Protein AF-A0A1W9TR63-F1 (afdb_monomer_lite)

pLDDT: mean 81.0, std 16.27, range [30.2, 94.69]

Radius of gyration: 22.58 Å; chains: 1; bounding box: 53×38×77 Å

Sequence (133 aa):
MGLLNFFKKKEGIKDDPISDITLEKLKIGWMLDYDMKTWEVKSCSCYDWGSGDITYEWQLVCYNDTIYLEREPDDEDYWCISRKIPIAKIDKELKQYILQNNDPPDEIKYENRQYYQEEMGGGHFYMVAEKLS

Structure (mmCIF, N/CA/C/O backbone):
data_AF-A0A1W9TR63-F1
#
_entry.id   AF-A0A1W9TR63-F1
#
loop_
_atom_site.group_PDB
_atom_site.id
_atom_site.type_symbol
_atom_site.label_atom_id
_atom_site.label_alt_id
_atom_site.label_comp_id
_atom_site.label_asym_id
_atom_site.label_entity_id
_atom_site.label_seq_id
_atom_site.pdbx_PDB_ins_code
_atom_site.Cartn_x
_atom_site.Cartn_y
_atom_site.Cartn_z
_atom_site.occupancy
_atom_site.B_iso_or_equiv
_atom_site.auth_seq_id
_atom_site.auth_comp_id
_atom_site.auth_asym_id
_atom_site.auth_atom_id
_atom_site.pdbx_PDB_model_num
ATOM 1 N N . MET A 1 1 ? 32.343 11.488 -59.734 1.00 45.84 1 MET A N 1
ATOM 2 C CA . MET A 1 1 ? 32.875 11.185 -58.387 1.00 45.84 1 MET A CA 1
ATOM 3 C C . MET A 1 1 ? 31.697 11.250 -57.428 1.00 45.84 1 MET A C 1
ATOM 5 O O . MET A 1 1 ? 31.002 12.255 -57.438 1.00 45.84 1 MET A O 1
ATOM 9 N N . GLY A 1 2 ? 31.385 10.124 -56.787 1.00 44.06 2 GLY A N 1
ATOM 10 C CA . GLY A 1 2 ? 30.066 9.784 -56.247 1.00 44.06 2 GLY A CA 1
ATOM 11 C C . GLY A 1 2 ? 29.556 10.634 -55.081 1.00 44.06 2 GLY A C 1
ATOM 12 O O . GLY A 1 2 ? 30.318 11.149 -54.269 1.00 44.06 2 GLY A O 1
ATOM 13 N N . LEU A 1 3 ? 28.227 10.724 -55.056 1.00 51.28 3 LEU A N 1
ATOM 14 C CA . LEU A 1 3 ? 27.344 11.268 -54.029 1.00 51.28 3 LEU A CA 1
ATOM 15 C C . LEU A 1 3 ? 27.315 10.351 -52.783 1.00 51.28 3 LEU A C 1
ATOM 17 O O . LEU A 1 3 ? 27.453 9.140 -52.925 1.00 51.28 3 LEU A O 1
ATOM 21 N N . LEU A 1 4 ? 27.008 10.937 -51.614 1.00 55.19 4 LEU A N 1
ATOM 22 C CA . LEU A 1 4 ? 26.511 10.292 -50.377 1.00 55.19 4 LEU A CA 1
ATOM 23 C C . LEU A 1 4 ? 27.546 9.622 -49.448 1.00 55.19 4 LEU A C 1
ATOM 25 O O . LEU A 1 4 ? 27.669 8.406 -49.389 1.00 55.19 4 LEU A O 1
ATOM 29 N N . ASN A 1 5 ? 28.181 10.433 -48.597 1.00 51.62 5 ASN A N 1
ATOM 30 C CA . ASN A 1 5 ? 28.702 10.001 -47.290 1.00 51.62 5 ASN A CA 1
ATOM 31 C C . ASN A 1 5 ? 28.032 10.808 -46.159 1.00 51.62 5 ASN A C 1
ATOM 33 O O . ASN A 1 5 ? 28.686 11.391 -45.301 1.00 51.62 5 ASN A O 1
ATOM 37 N N . PHE A 1 6 ? 26.700 10.858 -46.184 1.00 55.69 6 PHE A N 1
ATOM 38 C CA . PHE A 1 6 ? 25.872 11.254 -45.046 1.00 55.69 6 PHE A CA 1
ATOM 39 C C . PHE A 1 6 ? 25.191 9.986 -44.520 1.00 55.69 6 PHE A C 1
ATOM 41 O O . PHE A 1 6 ? 24.631 9.236 -45.311 1.00 55.69 6 PHE A O 1
ATOM 48 N N . PHE A 1 7 ? 25.234 9.781 -43.200 1.00 59.38 7 PHE A N 1
ATOM 49 C CA . PHE A 1 7 ? 24.679 8.647 -42.439 1.00 59.38 7 PHE A CA 1
ATOM 50 C C . PHE A 1 7 ? 25.540 7.380 -42.327 1.00 59.38 7 PHE A C 1
ATOM 52 O O . PHE A 1 7 ? 25.160 6.292 -42.758 1.00 59.38 7 PHE A O 1
ATOM 59 N N . LYS A 1 8 ? 26.640 7.478 -41.567 1.00 52.56 8 LYS A N 1
ATOM 60 C CA . LYS A 1 8 ? 27.078 6.340 -40.745 1.00 52.56 8 LYS A CA 1
ATOM 61 C C . LYS A 1 8 ? 26.234 6.296 -39.471 1.00 52.56 8 LYS A C 1
ATOM 63 O O . LYS A 1 8 ? 26.398 7.088 -38.549 1.00 52.56 8 LYS A O 1
ATOM 68 N N . LYS A 1 9 ? 25.263 5.389 -39.525 1.00 46.97 9 LYS A N 1
ATOM 69 C CA . LYS A 1 9 ? 24.343 4.937 -38.482 1.00 46.97 9 LYS A CA 1
ATOM 70 C C . LYS A 1 9 ? 25.129 4.586 -37.209 1.00 46.97 9 LYS A C 1
ATOM 72 O O . LYS A 1 9 ? 26.085 3.821 -37.289 1.00 46.97 9 LYS A O 1
ATOM 77 N N . LYS A 1 10 ? 24.727 5.160 -36.067 1.00 44.03 10 LYS A N 1
ATOM 78 C CA . LYS A 1 10 ? 25.188 4.751 -34.732 1.00 44.03 10 LYS A CA 1
ATOM 79 C C . LYS A 1 10 ? 24.985 3.240 -34.604 1.00 44.03 10 LYS A C 1
ATOM 81 O O . LYS A 1 10 ? 23.880 2.755 -34.854 1.00 44.03 10 LYS A O 1
ATOM 86 N N . GLU A 1 11 ? 26.060 2.522 -34.295 1.00 44.28 11 GLU A N 1
ATOM 87 C CA . GLU A 1 11 ? 26.006 1.104 -33.956 1.00 44.28 11 GLU A CA 1
ATOM 88 C C . GLU A 1 11 ? 25.002 0.919 -32.818 1.00 44.28 11 GLU A C 1
ATOM 90 O O . GLU A 1 11 ? 25.016 1.654 -31.830 1.00 44.28 11 GLU A O 1
ATOM 95 N N . GLY A 1 12 ? 24.051 0.014 -33.044 1.00 43.34 12 GLY A N 1
ATOM 96 C CA . GLY A 1 12 ? 22.925 -0.205 -32.157 1.00 43.34 12 GLY A CA 1
ATOM 97 C C . GLY A 1 12 ? 23.401 -0.707 -30.806 1.00 43.34 12 GLY A C 1
ATOM 98 O O . GLY A 1 12 ? 23.934 -1.812 -30.707 1.00 43.34 12 GLY A O 1
ATOM 99 N N . ILE A 1 13 ? 23.132 0.086 -29.772 1.00 44.34 13 ILE A N 1
ATOM 100 C CA . ILE A 1 13 ? 22.871 -0.459 -28.448 1.00 44.34 13 ILE A CA 1
ATOM 101 C C . ILE A 1 13 ? 21.673 -1.382 -28.666 1.00 44.34 13 ILE A C 1
ATOM 103 O O . ILE A 1 13 ? 20.576 -0.937 -28.998 1.00 44.34 13 ILE A O 1
ATOM 107 N N . LYS A 1 14 ? 21.922 -2.691 -28.643 1.00 47.00 14 LYS A N 1
ATOM 108 C CA . LYS A 1 14 ? 20.854 -3.663 -28.463 1.00 47.00 14 LYS A CA 1
ATOM 109 C C . LYS A 1 14 ? 20.387 -3.439 -27.031 1.00 47.00 14 LYS A C 1
ATOM 111 O O . LYS A 1 14 ? 21.001 -3.981 -26.121 1.00 47.00 14 LYS A O 1
ATOM 116 N N . ASP A 1 15 ? 19.404 -2.563 -26.849 1.00 46.53 15 ASP A N 1
ATOM 117 C CA . ASP A 1 15 ? 18.669 -2.481 -25.594 1.00 46.53 15 ASP A CA 1
ATOM 118 C C . ASP A 1 15 ? 18.057 -3.866 -25.391 1.00 46.53 15 ASP A C 1
ATOM 120 O O . ASP A 1 15 ? 17.157 -4.273 -26.132 1.00 46.53 15 ASP A O 1
ATOM 124 N N . ASP A 1 16 ? 18.636 -4.644 -24.479 1.00 49.12 16 ASP A N 1
ATOM 125 C CA . ASP A 1 16 ? 18.045 -5.901 -24.054 1.00 49.12 16 ASP A CA 1
ATOM 126 C C . ASP A 1 16 ? 16.673 -5.537 -23.468 1.00 49.12 16 ASP A C 1
ATOM 128 O O . ASP A 1 16 ? 16.607 -4.816 -22.470 1.00 49.12 16 ASP A O 1
ATOM 132 N N . PRO A 1 17 ? 15.551 -6.005 -24.042 1.00 55.53 17 PRO A N 1
ATOM 133 C CA . PRO A 1 17 ? 14.218 -5.608 -23.581 1.00 55.53 17 PRO A CA 1
ATOM 134 C C . PRO A 1 17 ? 13.915 -6.079 -22.147 1.00 55.53 17 PRO A C 1
ATOM 136 O O . PRO A 1 17 ? 12.880 -5.731 -21.589 1.00 55.53 17 PRO A O 1
ATOM 139 N N . ILE A 1 18 ? 14.810 -6.885 -21.566 1.00 56.97 18 ILE A N 1
ATOM 140 C CA . ILE A 1 18 ? 14.692 -7.518 -20.251 1.00 56.97 18 ILE A CA 1
ATOM 141 C C . ILE A 1 18 ? 15.706 -6.939 -19.248 1.00 56.97 18 ILE A C 1
ATOM 143 O O . ILE A 1 18 ? 15.496 -7.057 -18.045 1.00 56.97 18 ILE A O 1
ATOM 147 N N . SER A 1 19 ? 16.782 -6.278 -19.697 1.00 59.22 19 SER A N 1
ATOM 148 C CA . SER A 1 19 ? 17.835 -5.794 -18.789 1.00 59.22 19 SER A CA 1
ATOM 149 C C . SER A 1 19 ? 17.437 -4.558 -17.978 1.00 59.22 19 SER A C 1
ATOM 151 O O . SER A 1 19 ? 18.179 -4.171 -17.084 1.00 59.22 19 SER A O 1
ATOM 153 N N . ASP A 1 20 ? 16.287 -3.947 -18.281 1.00 66.19 20 ASP A N 1
ATOM 154 C CA . ASP A 1 20 ? 15.812 -2.713 -17.642 1.00 66.19 20 ASP A CA 1
ATOM 155 C C . ASP A 1 20 ? 14.422 -2.857 -16.988 1.00 66.19 20 ASP A C 1
ATOM 157 O O . ASP A 1 20 ? 13.688 -1.884 -16.811 1.00 66.19 20 ASP A O 1
ATOM 161 N N . ILE A 1 21 ? 14.031 -4.092 -16.649 1.00 75.62 21 ILE A N 1
ATOM 162 C CA . ILE A 1 21 ? 12.783 -4.366 -15.926 1.00 75.62 21 ILE A CA 1
ATOM 163 C C . ILE A 1 21 ? 13.039 -4.170 -14.428 1.00 75.62 21 ILE A C 1
ATOM 165 O O . ILE A 1 21 ? 13.506 -5.074 -13.737 1.00 75.62 21 ILE A O 1
ATOM 169 N N . THR A 1 22 ? 12.730 -2.977 -13.928 1.00 84.25 22 THR A N 1
ATOM 170 C CA . THR A 1 22 ? 12.764 -2.634 -12.499 1.00 84.25 22 THR A CA 1
ATOM 171 C C . THR A 1 22 ? 11.352 -2.344 -11.980 1.00 84.25 22 THR A C 1
ATOM 173 O O . THR A 1 22 ? 10.459 -1.987 -12.752 1.00 84.25 22 THR A O 1
ATOM 176 N N . LEU A 1 23 ? 11.129 -2.493 -10.667 1.00 84.88 23 LEU A N 1
ATOM 177 C CA . LEU A 1 23 ? 9.814 -2.256 -10.041 1.00 84.88 23 LEU A CA 1
ATOM 178 C C . LEU A 1 23 ? 9.314 -0.820 -10.254 1.00 84.88 23 LEU A C 1
ATOM 180 O O . LEU A 1 23 ? 8.132 -0.583 -10.470 1.00 84.88 23 LEU A O 1
ATOM 184 N N . GLU A 1 24 ? 10.226 0.143 -10.275 1.00 85.69 24 GLU A N 1
ATOM 185 C CA . GLU A 1 24 ? 9.916 1.550 -10.537 1.00 85.69 24 GLU A CA 1
ATOM 186 C C . GLU A 1 24 ? 9.415 1.836 -11.960 1.00 85.69 24 GLU A C 1
ATOM 188 O O . GLU A 1 24 ? 8.771 2.855 -12.196 1.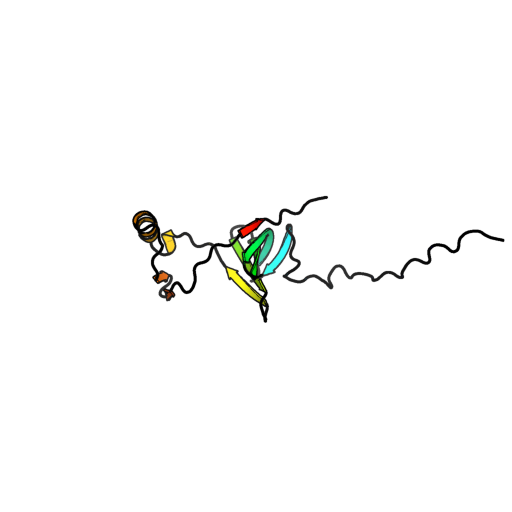00 85.69 24 GLU A O 1
ATOM 193 N N . LYS A 1 25 ? 9.692 0.941 -12.915 1.00 84.88 25 LYS A N 1
ATOM 194 C CA . LYS A 1 25 ? 9.308 1.081 -14.327 1.00 84.88 25 LYS A CA 1
ATOM 195 C C . LYS A 1 25 ? 8.052 0.282 -14.672 1.00 84.88 25 LYS A C 1
ATOM 197 O O . LYS A 1 25 ? 7.741 0.139 -15.856 1.00 84.88 25 LYS A O 1
ATOM 202 N N . LEU A 1 26 ? 7.330 -0.232 -13.670 1.00 88.25 26 LEU A N 1
ATOM 203 C CA . LEU A 1 26 ? 6.081 -0.964 -13.871 1.00 88.25 26 LEU A CA 1
ATOM 204 C C . LEU A 1 26 ? 5.056 -0.106 -14.623 1.00 88.25 26 LEU A C 1
ATOM 206 O O . LEU A 1 26 ? 4.742 1.021 -14.230 1.00 88.25 26 LEU A O 1
ATOM 210 N N . LYS A 1 27 ? 4.513 -0.678 -15.702 1.00 87.06 27 LYS A N 1
ATOM 211 C CA . LYS A 1 27 ? 3.488 -0.054 -16.546 1.00 87.06 27 LYS A CA 1
ATOM 212 C C . LYS A 1 27 ? 2.171 -0.800 -16.451 1.00 87.06 27 LYS A C 1
ATOM 214 O O . LYS A 1 27 ? 2.135 -1.986 -16.129 1.00 87.06 27 LYS A O 1
ATOM 219 N N . ILE A 1 28 ? 1.094 -0.104 -16.793 1.00 89.56 28 ILE A N 1
ATOM 220 C CA . ILE A 1 28 ? -0.242 -0.690 -16.871 1.00 89.56 28 ILE A CA 1
ATOM 221 C C . ILE A 1 28 ? -0.226 -1.859 -17.870 1.00 89.56 28 IL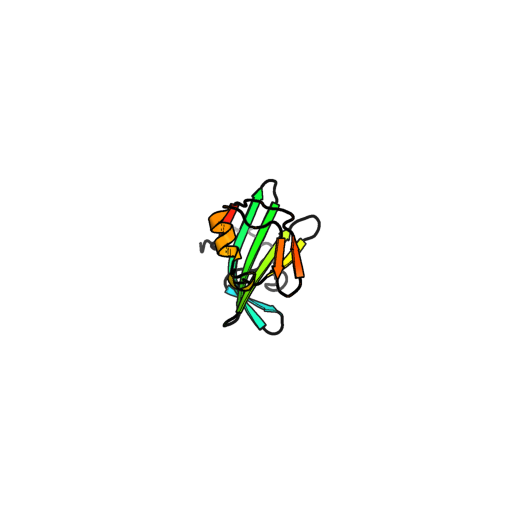E A C 1
ATOM 223 O O . ILE A 1 28 ? 0.378 -1.789 -18.939 1.00 89.56 28 ILE A O 1
ATOM 227 N N . GLY A 1 29 ? -0.860 -2.967 -17.492 1.00 88.50 29 GLY A N 1
ATOM 228 C CA . GLY A 1 29 ? -0.907 -4.202 -18.274 1.00 88.50 29 GLY A CA 1
ATOM 229 C C . GLY A 1 29 ? 0.317 -5.108 -18.123 1.00 88.50 29 GLY A C 1
ATOM 230 O O . GLY A 1 29 ? 0.304 -6.220 -18.651 1.00 88.50 29 GLY A O 1
ATOM 231 N N . TRP A 1 30 ? 1.365 -4.688 -17.403 1.00 90.88 30 TRP A N 1
ATOM 232 C CA . TRP A 1 30 ? 2.469 -5.587 -17.065 1.00 90.88 30 TRP A CA 1
ATOM 233 C C . TRP A 1 30 ? 2.035 -6.607 -16.017 1.00 90.88 30 TRP A C 1
ATOM 235 O O . TRP A 1 30 ? 1.141 -6.356 -15.206 1.00 90.88 30 TRP A O 1
ATOM 245 N N . MET A 1 31 ? 2.688 -7.766 -16.042 1.00 90.44 31 MET A N 1
ATOM 246 C CA . MET A 1 31 ? 2.473 -8.843 -15.085 1.00 90.44 31 MET A CA 1
ATOM 247 C C . MET A 1 31 ? 3.743 -9.062 -14.272 1.00 90.44 31 MET A C 1
ATOM 249 O O . MET A 1 31 ? 4.839 -9.061 -14.830 1.00 90.44 31 MET A O 1
ATOM 253 N N . LEU A 1 32 ? 3.587 -9.264 -12.968 1.00 90.50 32 LEU A N 1
ATOM 254 C CA . LEU A 1 32 ? 4.669 -9.649 -12.070 1.00 90.50 32 LEU A CA 1
ATOM 255 C C . LEU A 1 32 ? 4.252 -10.834 -11.203 1.00 90.50 32 LEU A C 1
ATOM 257 O O . LEU A 1 32 ? 3.084 -10.972 -10.847 1.00 90.50 32 LEU A O 1
ATOM 261 N N . ASP A 1 33 ? 5.216 -11.663 -10.825 1.00 91.12 33 ASP A N 1
ATOM 262 C CA . ASP A 1 33 ? 4.990 -12.757 -9.888 1.00 91.12 33 ASP A CA 1
ATOM 263 C C . ASP A 1 33 ? 5.430 -12.344 -8.483 1.00 91.12 33 ASP A C 1
ATOM 265 O O . ASP A 1 33 ? 6.574 -11.951 -8.256 1.00 91.12 33 ASP A O 1
ATOM 269 N N . TYR A 1 34 ? 4.511 -12.446 -7.526 1.00 90.38 34 TYR A N 1
ATOM 270 C CA . TYR A 1 34 ? 4.755 -12.158 -6.117 1.00 90.38 34 TYR A CA 1
ATOM 271 C C . TYR A 1 34 ? 3.913 -13.086 -5.238 1.00 90.38 34 TYR A C 1
ATOM 273 O O . TYR A 1 34 ? 2.721 -13.272 -5.485 1.00 90.38 34 TYR A O 1
ATOM 281 N N . ASP A 1 35 ? 4.532 -13.669 -4.208 1.00 89.56 35 ASP A N 1
ATOM 282 C CA . ASP A 1 35 ? 3.881 -14.587 -3.256 1.00 89.56 35 ASP A CA 1
ATOM 283 C C . ASP A 1 35 ? 3.139 -15.755 -3.945 1.00 89.56 35 ASP A C 1
ATOM 285 O O . ASP A 1 35 ? 1.974 -16.045 -3.677 1.00 89.56 35 ASP A O 1
ATOM 289 N N . MET A 1 36 ? 3.810 -16.398 -4.911 1.00 90.12 36 MET A N 1
ATOM 290 C CA . MET A 1 36 ? 3.267 -17.497 -5.733 1.00 90.12 36 MET A CA 1
ATOM 291 C C . MET A 1 36 ? 1.990 -17.148 -6.524 1.00 90.12 36 MET A C 1
ATOM 293 O O . MET A 1 36 ? 1.269 -18.044 -6.971 1.00 90.12 36 MET A O 1
ATOM 297 N N . LYS A 1 37 ? 1.710 -15.858 -6.717 1.00 91.25 37 LYS A N 1
ATOM 298 C CA . LYS A 1 37 ? 0.597 -15.347 -7.518 1.00 91.25 37 LYS A CA 1
ATOM 299 C C . LYS A 1 37 ? 1.118 -14.417 -8.607 1.00 91.25 37 LYS A C 1
ATOM 301 O O . LYS A 1 37 ? 2.045 -13.646 -8.373 1.00 91.25 37 LYS A O 1
ATOM 306 N N . THR A 1 38 ? 0.475 -14.454 -9.768 1.00 93.62 38 THR A N 1
ATOM 307 C CA . THR A 1 38 ? 0.723 -13.501 -10.852 1.00 93.62 38 THR A CA 1
ATOM 308 C C . THR A 1 38 ? -0.231 -12.322 -10.711 1.00 93.62 38 THR A C 1
ATOM 310 O O . THR A 1 38 ? -1.451 -12.494 -10.684 1.00 93.62 38 THR A O 1
ATOM 313 N N . TRP A 1 39 ? 0.327 -11.123 -10.626 1.00 94.00 39 TRP A N 1
ATOM 314 C CA . TRP A 1 39 ? -0.397 -9.874 -10.465 1.00 94.00 39 TRP A CA 1
ATOM 315 C C . TRP A 1 39 ? -0.290 -9.035 -11.730 1.00 94.00 39 TRP A C 1
ATOM 317 O O . TRP A 1 39 ? 0.793 -8.877 -12.283 1.00 94.00 39 TRP A O 1
ATOM 327 N N . GLU A 1 40 ? -1.410 -8.470 -12.167 1.00 93.56 40 GLU A N 1
ATOM 328 C CA . GLU A 1 40 ? -1.471 -7.537 -13.289 1.00 93.56 40 GLU A CA 1
ATOM 329 C C . GLU A 1 40 ? -1.540 -6.098 -12.767 1.00 93.56 40 GLU A C 1
ATOM 331 O O . GLU A 1 40 ? -2.380 -5.779 -11.919 1.00 93.56 40 GLU A O 1
ATOM 336 N N . VAL A 1 41 ? -0.691 -5.217 -13.295 1.00 93.38 41 VAL A N 1
ATOM 337 C CA . VAL A 1 41 ? -0.725 -3.781 -12.998 1.00 93.38 41 VAL A CA 1
ATOM 338 C C . VAL A 1 41 ? -1.951 -3.168 -13.675 1.00 93.38 41 VAL A C 1
ATOM 340 O O . VAL A 1 41 ? -2.027 -3.105 -14.903 1.00 93.38 41 VAL A O 1
ATOM 343 N N . LYS A 1 42 ? -2.925 -2.702 -12.890 1.00 92.62 42 LYS A N 1
ATOM 344 C CA . LYS A 1 42 ? -4.163 -2.093 -13.409 1.00 92.62 42 LYS A CA 1
ATOM 345 C C . LYS A 1 42 ? -4.122 -0.576 -13.463 1.00 92.62 42 LYS A C 1
ATOM 347 O O . LYS A 1 42 ? -4.753 0.006 -14.342 1.00 92.62 42 LYS A O 1
ATOM 352 N N . SER A 1 43 ? -3.397 0.056 -12.552 1.00 90.06 43 SER A N 1
ATOM 353 C CA . SER A 1 43 ? -3.230 1.505 -12.538 1.00 90.06 43 SER A CA 1
ATOM 354 C C . SER A 1 43 ? -1.914 1.894 -11.888 1.00 90.06 43 SER A C 1
ATOM 356 O O . SER A 1 43 ? -1.418 1.184 -11.012 1.00 90.06 43 SER A O 1
ATOM 358 N N . CYS A 1 44 ? -1.407 3.053 -12.294 1.00 91.06 44 CYS A N 1
ATOM 359 C CA . CYS A 1 44 ? -0.284 3.728 -11.666 1.00 91.06 44 CYS A CA 1
ATOM 360 C C . CYS A 1 44 ? -0.747 5.132 -11.262 1.00 91.06 44 CYS A C 1
ATOM 362 O O . CYS A 1 44 ? -1.410 5.827 -12.040 1.00 91.06 44 CYS A O 1
ATOM 364 N N . SER A 1 45 ? -0.390 5.546 -10.060 1.00 90.69 45 SER A N 1
ATOM 365 C CA . SER A 1 45 ? -0.739 6.835 -9.478 1.00 90.69 45 SER A CA 1
ATOM 366 C C . SER A 1 45 ? 0.494 7.446 -8.827 1.00 90.69 45 SER A C 1
ATOM 368 O O . SER A 1 45 ? 1.405 6.724 -8.425 1.00 90.69 45 SER A O 1
ATOM 370 N N . CYS A 1 46 ? 0.520 8.767 -8.706 1.00 89.44 46 CYS A N 1
ATOM 371 C CA . CYS A 1 46 ? 1.486 9.449 -7.860 1.00 89.44 46 CYS A CA 1
ATOM 372 C C . CYS A 1 46 ? 0.806 10.485 -6.964 1.00 89.44 46 CYS A C 1
ATOM 374 O O . CYS A 1 46 ? -0.213 11.080 -7.326 1.00 89.44 46 CYS A O 1
ATOM 376 N N . TYR A 1 47 ? 1.382 10.673 -5.785 1.00 88.88 47 TYR A N 1
ATOM 377 C CA . TYR A 1 47 ? 0.959 11.624 -4.772 1.00 88.88 47 TYR A CA 1
ATOM 378 C C . TYR A 1 47 ? 2.106 12.602 -4.539 1.00 88.88 47 TYR A C 1
ATOM 380 O O . TYR A 1 47 ? 3.236 12.178 -4.332 1.00 88.88 47 TYR A O 1
ATOM 388 N N . ASP A 1 48 ? 1.822 13.897 -4.610 1.00 87.81 48 ASP A N 1
ATOM 389 C CA . ASP A 1 48 ? 2.763 14.967 -4.266 1.00 87.81 48 ASP A CA 1
ATOM 390 C C . ASP A 1 48 ? 2.332 15.564 -2.926 1.00 87.81 48 ASP A C 1
ATOM 392 O O . ASP A 1 48 ? 1.269 16.187 -2.831 1.00 87.81 48 ASP A O 1
ATOM 396 N N . TRP A 1 49 ? 3.130 15.337 -1.887 1.00 84.94 49 TRP A N 1
ATOM 397 C CA . TRP A 1 49 ? 2.866 15.824 -0.532 1.00 84.94 49 TRP A CA 1
ATOM 398 C C . TRP A 1 49 ? 3.398 17.248 -0.302 1.00 84.94 49 TRP A C 1
ATOM 400 O O . TRP A 1 49 ? 3.190 17.828 0.764 1.00 84.94 49 TRP A O 1
ATOM 410 N N . GLY A 1 50 ? 4.014 17.858 -1.319 1.00 79.94 50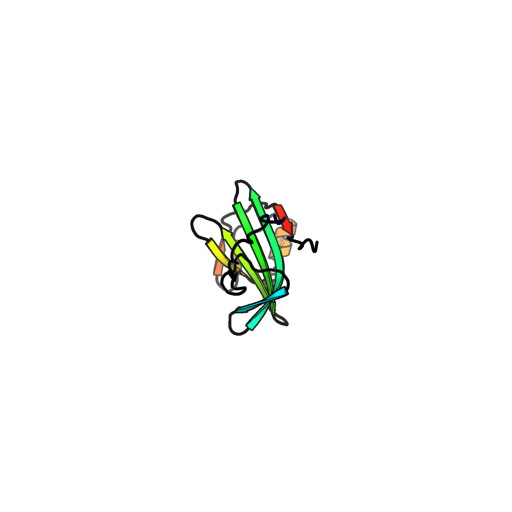 GLY A N 1
ATOM 411 C CA . GLY A 1 50 ? 4.734 19.120 -1.220 1.00 79.94 50 GLY A CA 1
ATOM 412 C C . GLY A 1 50 ? 6.219 18.911 -0.922 1.00 79.94 50 GLY A C 1
ATOM 413 O O . GLY A 1 50 ? 6.679 17.802 -0.702 1.00 79.94 50 GLY A O 1
ATOM 414 N N . SER A 1 51 ? 7.004 19.991 -0.971 1.00 80.19 51 SER A N 1
ATOM 415 C CA . SER A 1 51 ? 8.449 19.993 -0.652 1.00 80.19 51 SER A CA 1
ATOM 416 C C . SER A 1 51 ? 9.351 19.057 -1.477 1.00 80.19 51 SER A C 1
ATOM 418 O O . SER A 1 51 ? 10.554 19.026 -1.237 1.00 80.19 51 SER A O 1
ATOM 420 N N . GLY A 1 52 ? 8.818 18.400 -2.511 1.00 76.38 52 GLY A N 1
ATOM 421 C CA . GLY A 1 52 ? 9.542 17.415 -3.318 1.00 76.38 52 GLY A CA 1
ATOM 422 C C . GLY A 1 52 ? 9.271 15.963 -2.915 1.00 76.38 52 GLY A C 1
ATOM 423 O O . GLY A 1 52 ? 9.811 15.072 -3.566 1.00 76.38 52 GLY A O 1
ATOM 424 N N . ASP A 1 53 ? 8.414 15.735 -1.917 1.00 83.50 53 ASP A N 1
ATOM 425 C CA . ASP A 1 53 ? 8.035 14.411 -1.432 1.00 83.50 53 ASP A CA 1
ATOM 426 C C . ASP A 1 53 ? 6.969 13.808 -2.356 1.00 83.50 53 ASP A C 1
ATOM 428 O O . ASP A 1 53 ? 5.807 14.232 -2.380 1.00 83.50 53 ASP A O 1
ATOM 432 N N . ILE A 1 54 ? 7.383 12.834 -3.171 1.00 88.25 54 ILE A N 1
ATOM 433 C CA . ILE A 1 54 ? 6.531 12.205 -4.185 1.00 88.25 54 ILE A CA 1
ATOM 434 C C . ILE A 1 54 ? 6.407 10.719 -3.901 1.00 88.25 54 ILE A C 1
ATOM 436 O O . ILE A 1 54 ? 7.376 9.987 -4.051 1.00 88.25 54 ILE A O 1
ATOM 440 N N . THR A 1 55 ? 5.198 10.244 -3.642 1.00 90.38 55 THR A N 1
ATOM 441 C CA . THR A 1 55 ? 4.923 8.815 -3.485 1.00 90.38 55 THR A CA 1
ATOM 442 C C . THR A 1 55 ? 4.339 8.238 -4.767 1.00 90.38 55 THR A C 1
ATOM 444 O O . THR A 1 55 ? 3.452 8.831 -5.384 1.00 90.38 55 THR A O 1
ATOM 447 N N . TYR A 1 56 ? 4.804 7.062 -5.177 1.00 91.69 56 TYR A N 1
ATOM 448 C CA . TYR A 1 56 ? 4.259 6.325 -6.318 1.00 91.69 56 TYR A CA 1
ATOM 449 C C . TYR A 1 56 ? 3.465 5.122 -5.831 1.00 91.69 56 TYR A C 1
ATOM 451 O O . TYR A 1 56 ? 3.928 4.384 -4.971 1.00 91.69 56 TYR A O 1
ATOM 459 N N . GLU A 1 57 ? 2.296 4.889 -6.416 1.00 93.31 57 GLU A N 1
ATOM 460 C CA . GLU A 1 57 ? 1.432 3.764 -6.069 1.00 93.31 57 GLU A CA 1
ATOM 461 C C . GLU A 1 57 ? 1.008 2.997 -7.326 1.00 93.31 57 GLU A C 1
ATOM 463 O O . GLU A 1 57 ? 0.519 3.570 -8.304 1.00 93.31 57 GLU A O 1
ATOM 468 N N . TRP A 1 58 ? 1.142 1.674 -7.289 1.00 94.12 58 TRP A N 1
ATOM 469 C CA . TRP A 1 58 ? 0.675 0.753 -8.317 1.00 94.12 58 TRP A CA 1
ATOM 470 C C . TRP A 1 58 ? -0.423 -0.140 -7.755 1.00 94.12 58 TRP A C 1
ATOM 472 O O . TRP A 1 58 ? -0.233 -0.846 -6.763 1.00 94.12 58 TRP A O 1
ATOM 482 N N . GLN A 1 59 ? -1.566 -0.177 -8.437 1.00 94.38 59 GLN A N 1
ATOM 483 C CA . GLN A 1 59 ? -2.622 -1.130 -8.120 1.00 94.38 59 GLN A CA 1
ATOM 484 C C . GLN A 1 59 ? -2.368 -2.438 -8.864 1.00 94.38 59 GLN A C 1
ATOM 486 O O . GLN A 1 59 ? -2.404 -2.488 -10.097 1.00 94.38 59 GLN A O 1
ATOM 491 N N . LEU A 1 60 ? -2.179 -3.509 -8.103 1.00 94.19 60 LEU A N 1
ATOM 492 C CA . LEU A 1 60 ? -1.908 -4.842 -8.612 1.00 94.19 60 LEU A CA 1
ATOM 493 C C . LEU A 1 60 ? -3.107 -5.750 -8.344 1.00 94.19 60 LEU A C 1
ATOM 495 O O . LEU A 1 60 ? -3.582 -5.863 -7.212 1.00 94.19 60 LEU A O 1
ATOM 499 N N . VAL A 1 61 ? -3.603 -6.422 -9.381 1.00 94.12 61 VAL A N 1
ATOM 500 C CA . VAL A 1 61 ? -4.791 -7.280 -9.288 1.00 94.12 61 VAL A CA 1
ATOM 501 C C . VAL A 1 61 ? -4.447 -8.711 -9.676 1.00 94.12 61 VAL A C 1
ATOM 503 O O . VAL A 1 61 ? -3.867 -8.961 -10.728 1.00 94.12 61 VAL A O 1
ATOM 506 N N . CYS A 1 62 ? -4.856 -9.661 -8.837 1.00 93.75 62 CYS A N 1
ATOM 507 C CA . CYS A 1 62 ? -4.741 -11.092 -9.094 1.00 93.75 62 CYS A CA 1
ATOM 508 C C . CYS A 1 62 ? -6.102 -11.756 -8.867 1.00 93.75 62 CYS A C 1
ATOM 510 O O . CYS A 1 62 ? -6.474 -12.025 -7.726 1.00 93.75 62 CYS A O 1
ATOM 512 N N . TYR A 1 63 ? -6.823 -12.073 -9.946 1.00 86.81 63 TYR A N 1
ATOM 513 C CA . TYR A 1 63 ? -8.131 -12.751 -9.952 1.00 86.81 63 TYR A CA 1
ATOM 514 C C . TYR A 1 63 ? -9.203 -12.129 -9.030 1.00 86.81 63 TYR A C 1
ATOM 516 O O . TYR A 1 63 ? -10.084 -11.426 -9.513 1.00 86.81 63 TYR A O 1
ATOM 524 N N . ASN A 1 64 ? -9.138 -12.391 -7.721 1.00 87.94 64 ASN A N 1
ATOM 525 C CA . ASN A 1 64 ? -10.063 -11.898 -6.694 1.00 87.94 64 ASN A CA 1
ATOM 526 C C . ASN A 1 64 ? -9.352 -11.159 -5.540 1.00 87.94 64 ASN A C 1
ATOM 528 O O . ASN A 1 64 ? -9.946 -10.923 -4.491 1.00 87.94 64 ASN A O 1
ATOM 532 N N . ASP A 1 65 ? -8.069 -10.846 -5.701 1.00 91.25 65 ASP A N 1
ATOM 533 C CA . ASP A 1 65 ? -7.249 -10.141 -4.721 1.00 91.25 65 ASP A CA 1
ATOM 534 C C . ASP A 1 65 ? -6.691 -8.857 -5.345 1.00 91.25 65 ASP A C 1
ATOM 536 O O . ASP A 1 65 ? -6.471 -8.769 -6.558 1.00 91.25 65 ASP A O 1
ATOM 540 N N . THR A 1 66 ? -6.494 -7.837 -4.522 1.00 93.75 66 THR A N 1
ATOM 541 C CA . THR A 1 66 ? -5.947 -6.546 -4.944 1.00 93.75 66 THR A CA 1
ATOM 542 C C . THR A 1 66 ? -5.007 -6.051 -3.865 1.00 93.75 66 THR A C 1
ATOM 544 O O . THR A 1 66 ? -5.402 -5.910 -2.706 1.00 93.75 66 THR A O 1
ATOM 547 N N . ILE A 1 67 ? -3.773 -5.786 -4.269 1.00 94.69 67 ILE A N 1
ATOM 548 C CA . ILE A 1 67 ? -2.747 -5.186 -3.425 1.00 94.69 67 ILE A CA 1
ATOM 549 C C . ILE A 1 67 ? -2.316 -3.862 -4.043 1.00 94.69 67 ILE A C 1
ATOM 551 O O . ILE A 1 67 ? -2.457 -3.647 -5.250 1.00 94.69 67 ILE A O 1
ATOM 555 N N . TYR A 1 68 ? -1.796 -2.990 -3.199 1.00 94.06 68 TYR A N 1
ATOM 556 C CA . TYR A 1 68 ? -1.230 -1.716 -3.599 1.00 94.06 68 TYR A CA 1
ATOM 557 C C . TYR A 1 68 ? 0.251 -1.765 -3.271 1.00 94.06 68 TYR A C 1
ATOM 559 O O . TYR A 1 68 ? 0.623 -2.094 -2.145 1.00 94.06 68 TYR A O 1
ATOM 567 N N . LEU A 1 69 ? 1.079 -1.546 -4.283 1.00 93.75 69 LEU A N 1
ATOM 568 C CA . LEU A 1 69 ? 2.515 -1.396 -4.127 1.00 93.75 69 LEU A CA 1
ATOM 569 C C . LEU A 1 69 ? 2.804 0.096 -4.078 1.00 93.75 69 LEU A C 1
ATOM 571 O O . LEU A 1 69 ? 2.429 0.811 -4.998 1.00 93.75 69 LEU A O 1
ATOM 575 N N . GLU A 1 70 ? 3.470 0.541 -3.033 1.00 93.19 70 GLU A N 1
ATOM 576 C CA . GLU A 1 70 ? 3.809 1.935 -2.794 1.00 93.19 70 GLU A CA 1
ATOM 577 C C . GLU A 1 70 ? 5.328 2.083 -2.748 1.00 93.19 70 GLU A C 1
ATOM 579 O O . GLU A 1 70 ? 6.016 1.218 -2.198 1.00 93.19 70 GLU A O 1
ATOM 584 N N . ARG A 1 71 ? 5.842 3.154 -3.357 1.00 93.62 71 ARG A N 1
ATOM 585 C CA . ARG A 1 71 ? 7.245 3.564 -3.305 1.00 93.62 71 ARG A CA 1
ATOM 586 C C . ARG A 1 71 ? 7.334 5.002 -2.830 1.00 93.62 71 ARG A C 1
ATOM 588 O O . ARG A 1 71 ? 6.829 5.900 -3.505 1.00 93.62 71 ARG A O 1
ATOM 595 N N . GLU A 1 72 ? 8.080 5.201 -1.760 1.00 90.81 72 GLU A N 1
ATOM 596 C CA . GLU A 1 72 ? 8.489 6.505 -1.252 1.00 90.81 72 GLU A CA 1
ATOM 597 C C . GLU A 1 72 ? 10.000 6.670 -1.500 1.00 90.81 72 GLU A C 1
ATOM 599 O O . GLU A 1 72 ? 10.805 5.972 -0.878 1.00 90.81 72 GLU A O 1
ATOM 604 N N . PRO A 1 73 ? 10.404 7.509 -2.470 1.00 86.94 73 PRO A N 1
ATOM 605 C CA . PRO A 1 73 ? 11.796 7.823 -2.734 1.00 86.94 73 PRO A CA 1
ATOM 606 C C . PRO A 1 73 ? 12.311 8.836 -1.703 1.00 86.94 73 PRO A C 1
ATOM 608 O O . PRO A 1 73 ? 11.905 9.996 -1.714 1.00 86.94 73 PRO A O 1
ATOM 611 N N . ASP A 1 74 ? 13.235 8.394 -0.859 1.00 85.00 74 ASP A N 1
ATOM 612 C CA . ASP A 1 74 ? 13.987 9.218 0.096 1.00 85.00 74 ASP A CA 1
ATOM 613 C C . ASP A 1 74 ? 15.500 8.923 -0.075 1.00 85.00 74 ASP A C 1
ATOM 615 O O . ASP A 1 74 ? 15.939 8.559 -1.172 1.00 85.00 74 ASP A O 1
ATOM 619 N N . ASP A 1 75 ? 16.318 9.040 0.976 1.00 83.19 75 ASP A N 1
ATOM 620 C CA . ASP A 1 75 ? 17.717 8.580 0.994 1.00 83.19 75 ASP A CA 1
ATOM 621 C C . ASP A 1 75 ? 17.852 7.085 0.619 1.00 83.19 75 ASP A C 1
ATOM 623 O O . ASP A 1 75 ? 18.796 6.686 -0.072 1.00 83.19 75 ASP A O 1
ATOM 627 N N . GLU A 1 76 ? 16.888 6.262 1.042 1.00 84.56 76 GLU A N 1
ATOM 628 C CA . GLU A 1 76 ? 16.682 4.889 0.579 1.00 84.56 76 GLU A CA 1
ATOM 629 C C . GLU A 1 76 ? 15.243 4.745 0.063 1.00 84.56 76 GLU A C 1
ATOM 631 O O . GLU A 1 76 ? 14.308 5.278 0.652 1.00 84.56 76 GLU A O 1
ATOM 636 N N . ASP A 1 77 ? 15.050 4.016 -1.041 1.00 84.12 77 ASP A N 1
ATOM 637 C CA . ASP A 1 77 ? 13.706 3.745 -1.558 1.00 84.12 77 ASP A CA 1
ATOM 638 C C . ASP A 1 77 ? 12.934 2.845 -0.581 1.00 84.12 77 ASP A C 1
ATOM 640 O O . ASP A 1 77 ? 13.245 1.654 -0.436 1.00 84.12 77 ASP A O 1
ATOM 644 N N . TYR A 1 78 ? 11.871 3.375 0.017 1.00 89.88 78 TYR A N 1
ATOM 645 C CA . TYR A 1 78 ? 10.958 2.593 0.838 1.00 89.88 78 TYR A CA 1
ATOM 646 C C . TYR A 1 78 ? 9.857 1.993 -0.027 1.00 89.88 78 TYR A C 1
ATOM 648 O O . TYR A 1 78 ? 9.160 2.694 -0.758 1.00 89.88 78 TYR A O 1
ATOM 656 N N . TRP A 1 79 ? 9.691 0.673 0.069 1.00 91.94 79 TRP A N 1
ATOM 657 C CA . TRP A 1 79 ? 8.649 -0.063 -0.641 1.00 91.94 79 TRP A CA 1
ATOM 658 C C . TRP A 1 79 ? 7.684 -0.708 0.347 1.00 91.94 79 TRP A C 1
ATOM 660 O O . TRP A 1 79 ? 8.093 -1.488 1.210 1.00 91.94 79 TRP A O 1
ATOM 670 N N . CYS A 1 80 ? 6.393 -0.439 0.178 1.00 92.44 80 CYS A N 1
ATOM 671 C CA . CYS A 1 80 ? 5.332 -1.016 0.993 1.00 92.44 80 CYS A CA 1
ATOM 672 C C . CYS A 1 80 ? 4.327 -1.764 0.113 1.00 92.44 80 CYS A C 1
ATOM 674 O O . CYS A 1 80 ? 3.977 -1.320 -0.977 1.00 92.44 80 CYS A O 1
ATOM 676 N N . ILE A 1 81 ? 3.851 -2.918 0.586 1.00 93.38 81 ILE A N 1
ATOM 677 C CA . ILE A 1 81 ? 2.707 -3.610 -0.013 1.00 93.38 81 ILE A CA 1
ATOM 678 C C . ILE A 1 81 ? 1.563 -3.563 0.983 1.00 93.38 81 ILE A C 1
ATOM 680 O O . ILE A 1 81 ? 1.659 -4.104 2.087 1.00 93.38 81 ILE A O 1
ATOM 684 N N . SER A 1 82 ? 0.453 -2.970 0.567 1.00 92.94 82 SER A N 1
ATOM 685 C CA . SER A 1 82 ? -0.720 -2.781 1.404 1.00 92.94 82 SER A CA 1
ATOM 686 C C . SER A 1 82 ? -1.968 -3.417 0.787 1.00 92.94 82 SER A C 1
ATOM 688 O O . SER A 1 82 ? -2.035 -3.780 -0.394 1.00 92.94 82 SER A O 1
ATOM 690 N N . ARG A 1 83 ? -2.981 -3.624 1.634 1.00 91.75 83 ARG A N 1
ATOM 691 C CA . ARG A 1 83 ? -4.293 -4.149 1.248 1.00 91.75 83 ARG A CA 1
ATOM 692 C C . ARG A 1 83 ? -5.376 -3.249 1.792 1.00 91.75 83 ARG A C 1
ATOM 694 O O . ARG A 1 83 ? -5.325 -2.807 2.937 1.00 91.75 83 ARG A O 1
ATOM 701 N N . LYS A 1 84 ? -6.423 -3.064 0.996 1.00 90.62 84 LYS A N 1
ATOM 702 C CA . LYS A 1 84 ? -7.592 -2.309 1.426 1.00 90.62 84 LYS A CA 1
ATOM 703 C C . LYS A 1 84 ? -8.348 -3.064 2.516 1.00 90.62 84 LYS A C 1
ATOM 705 O O . LYS A 1 84 ? -8.862 -4.161 2.291 1.00 90.62 84 LYS A O 1
ATOM 710 N N . ILE A 1 85 ? -8.486 -2.431 3.675 1.00 90.44 85 ILE A N 1
ATOM 711 C CA . ILE A 1 85 ? -9.291 -2.936 4.786 1.00 90.44 85 ILE A CA 1
ATOM 712 C C . ILE A 1 85 ? -10.573 -2.097 4.874 1.00 90.44 85 ILE A C 1
ATOM 714 O O . ILE A 1 85 ? -10.510 -0.869 4.922 1.00 90.44 85 ILE A O 1
ATOM 718 N N . PRO A 1 86 ? -11.768 -2.716 4.882 1.00 88.38 86 PRO A N 1
ATOM 719 C CA . PRO A 1 86 ? -13.001 -1.990 5.160 1.00 88.38 86 PRO A CA 1
ATOM 720 C C . PRO A 1 86 ? -12.961 -1.377 6.565 1.00 88.38 86 PRO A C 1
ATOM 722 O O . PRO A 1 86 ? -12.711 -2.101 7.523 1.00 88.38 86 PRO A O 1
ATOM 725 N N . ILE A 1 87 ? -13.310 -0.092 6.706 1.00 86.19 87 ILE A N 1
ATOM 726 C CA . ILE A 1 87 ? -13.349 0.619 8.005 1.00 86.19 87 ILE A CA 1
ATOM 727 C C . ILE A 1 87 ? -14.127 -0.174 9.068 1.00 86.19 87 ILE A C 1
ATOM 729 O O . ILE A 1 87 ? -13.696 -0.281 10.208 1.00 86.19 87 ILE A O 1
ATOM 733 N N . ALA A 1 88 ? -15.229 -0.822 8.678 1.00 86.81 88 ALA A N 1
ATOM 734 C CA . ALA A 1 88 ? -16.053 -1.633 9.578 1.00 86.81 88 ALA A CA 1
ATOM 735 C C . ALA A 1 88 ? -15.351 -2.882 10.156 1.00 86.81 88 ALA A C 1
ATOM 737 O O . ALA A 1 88 ? -15.876 -3.481 11.094 1.00 86.81 88 ALA A O 1
ATOM 738 N N . LYS A 1 89 ? -14.214 -3.313 9.586 1.00 88.62 89 LYS A N 1
ATOM 739 C CA . LYS A 1 89 ? -13.362 -4.369 10.158 1.00 88.62 89 LYS A CA 1
ATOM 740 C C . LYS A 1 89 ? -12.406 -3.844 11.229 1.00 88.62 89 LYS A C 1
ATOM 742 O O . LYS A 1 89 ? -11.946 -4.650 12.028 1.00 88.62 89 LYS A O 1
ATOM 747 N N . ILE A 1 90 ? -12.099 -2.546 11.214 1.00 88.19 90 ILE A N 1
ATOM 748 C CA . ILE A 1 90 ? -11.253 -1.895 12.217 1.00 88.19 90 ILE A CA 1
ATOM 749 C C . ILE A 1 90 ? -12.074 -1.737 13.491 1.00 88.19 90 ILE A C 1
ATOM 751 O O . ILE A 1 90 ? -11.828 -2.411 14.483 1.00 88.19 90 ILE A O 1
ATOM 755 N N . ASP A 1 91 ? -13.126 -0.928 13.406 1.00 85.38 91 ASP A N 1
ATOM 756 C CA . ASP A 1 91 ? -14.102 -0.745 14.468 1.00 85.38 91 ASP A CA 1
ATOM 757 C C . ASP A 1 91 ? -15.442 -0.330 13.836 1.00 85.38 91 ASP A C 1
ATOM 759 O O . ASP A 1 91 ? -15.507 0.481 12.906 1.00 85.38 91 ASP A O 1
ATOM 763 N N . LYS A 1 92 ? -16.535 -0.928 14.313 1.00 84.75 92 LYS A N 1
ATOM 764 C CA . LYS A 1 92 ? -17.891 -0.654 13.821 1.00 84.75 92 LYS A CA 1
ATOM 765 C C . LYS A 1 92 ? -18.346 0.764 14.166 1.00 84.75 92 LYS A C 1
ATOM 767 O O . LYS A 1 92 ? -19.158 1.327 13.430 1.00 84.75 92 LYS A O 1
ATOM 772 N N . GLU A 1 93 ? -17.835 1.328 15.256 1.00 86.81 93 GLU A N 1
ATOM 773 C CA . GLU A 1 93 ? -18.211 2.651 15.752 1.00 86.81 93 GLU A CA 1
ATOM 774 C C . GLU A 1 93 ? -17.347 3.767 15.154 1.00 86.81 93 GLU A C 1
ATOM 776 O O . GLU A 1 93 ? -17.802 4.907 15.074 1.00 86.81 93 GLU A O 1
ATOM 781 N N . LEU A 1 94 ? -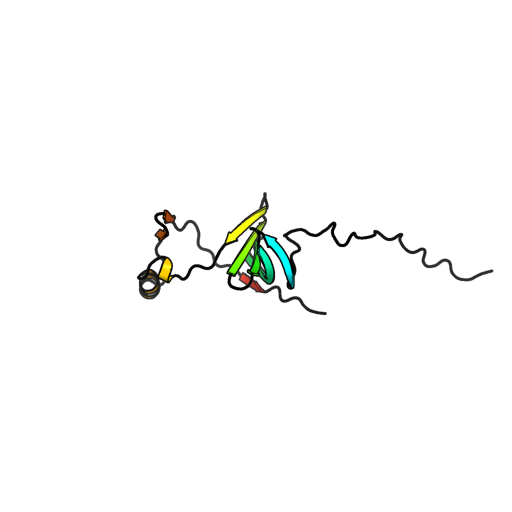16.169 3.438 14.609 1.00 88.19 94 LEU A N 1
ATOM 782 C CA . LEU A 1 94 ? -15.224 4.402 14.028 1.00 88.19 94 LEU A CA 1
ATOM 783 C C . LEU A 1 94 ? -15.864 5.305 12.969 1.00 88.19 94 LEU A C 1
ATOM 785 O O . LEU A 1 94 ? -15.658 6.515 12.963 1.00 88.19 94 LEU A O 1
ATOM 789 N N . LYS A 1 95 ? -16.712 4.742 12.100 1.00 87.62 95 LYS A N 1
ATOM 790 C CA . LYS A 1 95 ? -17.426 5.541 11.094 1.00 87.62 95 LYS A CA 1
ATOM 791 C C . LYS A 1 95 ? -18.350 6.580 11.738 1.00 87.62 95 LYS A C 1
ATOM 793 O O . LYS A 1 95 ? -18.436 7.699 11.245 1.00 87.62 95 LYS A O 1
ATOM 798 N N . GLN A 1 96 ? -19.071 6.203 12.793 1.00 88.94 96 GLN A N 1
ATOM 799 C CA . GLN A 1 96 ? -19.972 7.123 13.491 1.00 88.94 96 GLN A CA 1
ATOM 800 C C . GLN A 1 96 ? -19.182 8.184 14.250 1.00 88.94 96 GLN A C 1
ATOM 802 O O . GLN A 1 96 ? -19.562 9.350 14.216 1.00 88.94 96 GLN A O 1
ATOM 807 N N . TYR A 1 97 ? -18.061 7.796 14.857 1.00 88.38 97 TYR A N 1
ATOM 808 C CA . TYR A 1 97 ? -17.160 8.717 15.536 1.00 88.38 97 TYR A CA 1
ATOM 809 C C . TYR A 1 97 ? -16.648 9.815 14.594 1.00 88.38 97 TYR A C 1
ATOM 811 O O . TYR A 1 97 ? -16.810 10.992 14.907 1.00 88.38 97 TYR A O 1
ATOM 819 N N . ILE A 1 98 ? -16.122 9.447 13.418 1.00 88.88 98 ILE A N 1
ATOM 820 C CA . ILE A 1 98 ? -15.613 10.410 12.423 1.00 88.88 98 ILE A CA 1
ATOM 821 C C . ILE A 1 98 ? -16.724 11.366 11.971 1.00 88.88 98 ILE A C 1
ATOM 823 O O . ILE A 1 98 ? -16.520 12.572 11.890 1.00 88.88 98 ILE A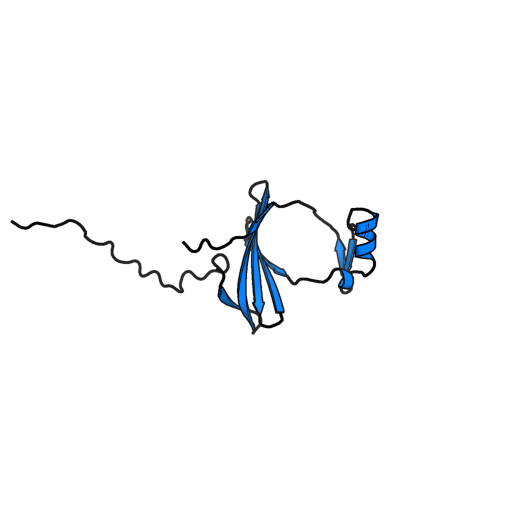 O 1
ATOM 827 N N . LEU A 1 99 ? -17.930 10.847 11.715 1.00 89.25 99 LEU A N 1
ATOM 828 C CA . LEU A 1 99 ? -19.067 11.673 11.290 1.00 89.25 99 LEU A CA 1
ATOM 829 C C . LEU A 1 99 ? -19.537 12.662 12.367 1.00 89.25 99 LEU A C 1
ATOM 831 O O . LEU A 1 99 ? -20.119 13.688 12.027 1.00 89.25 99 LEU A O 1
ATOM 835 N N . GLN A 1 100 ? -19.335 12.348 13.648 1.00 92.25 100 GLN A N 1
ATOM 836 C CA . GLN A 1 100 ? -19.756 13.197 14.765 1.00 92.25 100 GLN A CA 1
ATOM 837 C C . GLN A 1 100 ? -18.692 14.224 15.158 1.00 92.25 100 GLN A C 1
ATOM 839 O O . GLN A 1 100 ? -19.042 15.350 15.505 1.00 92.25 100 GLN A O 1
ATOM 844 N N . ASN A 1 101 ? -17.416 13.843 15.105 1.00 89.94 101 ASN A N 1
ATOM 845 C CA . ASN A 1 101 ? -16.305 14.674 15.570 1.00 89.94 101 ASN A CA 1
ATOM 846 C C . ASN A 1 101 ? -15.599 15.427 14.433 1.00 89.94 101 ASN A C 1
ATOM 848 O O . ASN A 1 101 ? -14.781 16.291 14.712 1.00 89.94 101 ASN A O 1
ATOM 852 N N . ASN A 1 102 ? -15.929 15.130 13.170 1.00 86.56 102 ASN A N 1
ATOM 853 C CA . ASN A 1 102 ? -15.235 15.574 11.951 1.00 86.56 102 ASN A CA 1
ATOM 854 C C . ASN A 1 102 ? -13.770 15.130 11.821 1.00 86.56 102 ASN A C 1
ATOM 856 O O . ASN A 1 102 ? -13.208 15.312 10.747 1.00 86.56 102 ASN A O 1
ATOM 860 N N . ASP A 1 103 ? -13.206 14.483 12.840 1.00 85.62 103 ASP A N 1
ATOM 861 C CA . ASP A 1 103 ? -11.845 13.956 12.849 1.00 85.62 103 ASP A CA 1
ATOM 862 C C . ASP A 1 103 ? -11.817 12.475 13.277 1.00 85.62 103 ASP A C 1
ATOM 864 O O . ASP A 1 103 ? -12.694 12.015 14.027 1.00 85.62 103 ASP A O 1
ATOM 868 N N . PRO A 1 104 ? -10.844 11.689 12.776 1.00 86.25 104 PRO A N 1
ATOM 869 C CA . PRO A 1 104 ? -10.576 10.345 13.277 1.00 86.25 104 PRO A CA 1
ATOM 870 C C . PRO A 1 104 ? -9.995 10.377 14.703 1.00 86.25 104 PRO A C 1
ATOM 872 O O . PRO A 1 104 ? -9.457 11.395 15.128 1.00 86.25 104 PRO A O 1
ATOM 875 N N . PRO A 1 105 ? -10.110 9.277 15.469 1.00 88.31 105 PRO A N 1
ATOM 876 C CA . PRO A 1 105 ? -9.435 9.158 16.756 1.00 88.31 105 PRO A CA 1
ATOM 877 C C . PRO A 1 105 ? -7.919 9.005 16.566 1.00 88.31 105 PRO A C 1
ATOM 879 O O . PRO A 1 105 ? -7.481 8.321 15.642 1.00 88.31 105 PRO A O 1
ATOM 882 N N . ASP A 1 106 ? -7.138 9.542 17.506 1.00 88.94 106 ASP A N 1
ATOM 883 C CA . ASP A 1 106 ? -5.666 9.457 17.500 1.00 88.94 106 ASP A CA 1
ATOM 884 C C . ASP A 1 106 ? -5.134 8.022 17.684 1.00 88.94 106 ASP A C 1
ATOM 886 O O . ASP A 1 106 ? -3.966 7.735 17.415 1.00 88.94 106 ASP A O 1
ATOM 890 N N . GLU A 1 107 ? -5.979 7.103 18.161 1.00 91.38 107 GLU A N 1
ATOM 891 C CA . GLU A 1 107 ? -5.645 5.696 18.359 1.00 91.38 107 GLU A CA 1
ATOM 892 C C . GLU A 1 107 ? -6.717 4.759 17.793 1.00 91.38 107 GLU A C 1
ATOM 894 O O . GLU A 1 107 ? -7.921 4.972 17.953 1.00 91.38 107 GLU A O 1
ATOM 899 N N . ILE A 1 108 ? -6.273 3.666 17.167 1.00 90.62 108 ILE A N 1
ATOM 900 C CA . ILE A 1 108 ? -7.151 2.585 16.702 1.00 90.62 108 ILE A CA 1
ATOM 901 C C . ILE A 1 108 ? -6.605 1.221 17.125 1.00 90.62 108 ILE A C 1
ATOM 903 O O . ILE A 1 108 ? -5.396 1.008 17.232 1.00 90.62 108 ILE A O 1
ATOM 907 N N . LYS A 1 109 ? -7.505 0.259 17.345 1.00 89.00 109 LYS A N 1
ATOM 90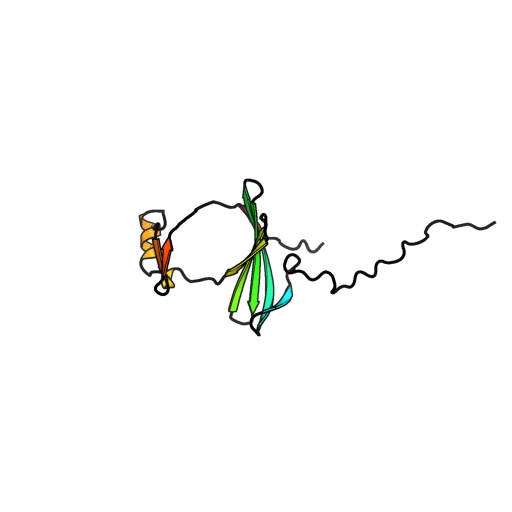8 C CA . LYS A 1 109 ? -7.149 -1.136 17.636 1.00 89.00 109 LYS A CA 1
ATOM 909 C C . LYS A 1 109 ? -7.568 -2.026 16.479 1.00 89.00 109 LYS A C 1
ATOM 911 O O . LYS A 1 109 ? -8.736 -2.052 16.110 1.00 89.00 109 LYS A O 1
ATOM 916 N N . TYR A 1 110 ? -6.625 -2.785 15.936 1.00 88.56 110 TYR A N 1
ATOM 917 C CA . TYR A 1 110 ? -6.870 -3.732 14.852 1.00 88.56 110 TYR A CA 1
ATOM 918 C C . TYR A 1 110 ? -6.023 -4.992 15.056 1.00 88.56 110 TYR A C 1
ATOM 920 O O . TYR A 1 110 ? -4.845 -4.897 15.382 1.00 88.56 110 TYR A O 1
ATOM 928 N N . GLU A 1 111 ? -6.627 -6.178 14.923 1.00 87.12 111 GLU A N 1
ATOM 929 C CA . GLU A 1 111 ? -5.945 -7.482 15.065 1.00 87.12 111 GLU A CA 1
ATOM 930 C C . GLU A 1 111 ? -5.061 -7.614 16.330 1.00 87.12 111 GLU A C 1
ATOM 932 O O . GLU A 1 111 ? -3.940 -8.117 16.288 1.00 87.12 111 GLU A O 1
ATOM 937 N N . ASN A 1 112 ? -5.577 -7.173 17.487 1.00 88.12 112 ASN A N 1
ATOM 938 C CA . ASN A 1 112 ? -4.871 -7.142 18.783 1.00 88.12 112 ASN A CA 1
ATOM 939 C C . ASN A 1 112 ? -3.625 -6.239 18.833 1.00 88.12 112 ASN A C 1
ATOM 941 O O . ASN A 1 112 ? -2.823 -6.351 19.761 1.00 88.12 112 ASN A O 1
ATOM 945 N N . ARG A 1 113 ? -3.463 -5.332 17.868 1.00 91.00 113 ARG A N 1
ATOM 946 C CA . ARG A 1 113 ? -2.436 -4.289 17.871 1.00 91.00 113 ARG A CA 1
ATOM 947 C C . ARG A 1 113 ? -3.083 -2.922 18.025 1.00 91.00 113 ARG A C 1
ATOM 949 O O . ARG A 1 113 ? -4.185 -2.687 17.530 1.00 91.00 113 ARG A O 1
ATOM 956 N N . GLN A 1 114 ? -2.395 -2.045 18.741 1.00 91.12 114 GLN A N 1
ATOM 957 C CA . GLN A 1 114 ? -2.778 -0.651 18.903 1.00 91.12 114 GLN A CA 1
ATOM 958 C C . GLN A 1 114 ? -1.900 0.190 17.984 1.00 91.12 114 GLN A C 1
ATOM 960 O O . GLN A 1 114 ? -0.679 0.043 17.997 1.00 91.12 114 GLN A O 1
ATOM 965 N N . TYR A 1 115 ? -2.546 1.013 17.173 1.00 90.44 115 TYR A N 1
ATOM 966 C CA . TYR A 1 115 ? -1.921 1.939 16.245 1.00 90.44 115 TYR A CA 1
ATOM 967 C C . TYR A 1 115 ? -2.182 3.356 16.738 1.00 90.44 115 TYR A C 1
ATOM 969 O O . TYR A 1 115 ? -3.261 3.633 17.269 1.00 90.44 115 TYR A O 1
ATOM 977 N N . TYR A 1 116 ? -1.197 4.222 16.543 1.00 91.12 116 TYR A N 1
ATOM 978 C CA . TYR A 1 116 ? -1.256 5.631 16.898 1.00 91.12 116 TYR A CA 1
ATOM 979 C C . TYR A 1 116 ? -1.062 6.451 15.631 1.00 91.12 116 TYR A C 1
ATOM 981 O O . TYR A 1 116 ? -0.266 6.077 14.768 1.00 91.12 116 TYR A O 1
ATOM 989 N N . GLN A 1 117 ? -1.802 7.543 15.517 1.00 88.25 117 GLN A N 1
ATOM 990 C CA . GLN A 1 117 ? -1.603 8.510 14.453 1.00 88.25 117 GLN A CA 1
ATOM 991 C C . GLN A 1 117 ? -0.317 9.297 14.729 1.00 88.25 117 GLN A C 1
ATOM 993 O O . GLN A 1 117 ? -0.227 10.003 15.731 1.00 88.25 117 GLN A O 1
ATOM 998 N N . GLU A 1 118 ? 0.677 9.164 13.852 1.00 85.50 118 GLU A N 1
ATOM 999 C CA . GLU A 1 118 ? 1.918 9.947 13.935 1.00 85.50 118 GLU A CA 1
ATOM 1000 C C . GLU A 1 118 ? 1.823 11.232 13.110 1.00 85.50 118 GLU A C 1
ATOM 1002 O O . GLU A 1 118 ? 2.123 12.314 13.611 1.00 85.50 118 GLU A O 1
ATOM 1007 N N . GLU A 1 119 ? 1.337 11.129 11.873 1.00 80.50 119 GLU A N 1
ATOM 1008 C CA . GLU A 1 119 ? 1.239 12.253 10.946 1.00 80.50 119 GLU A CA 1
ATOM 1009 C C . GLU A 1 119 ? -0.083 12.226 10.169 1.00 80.50 119 GLU A C 1
ATOM 1011 O O . GLU A 1 119 ? -0.658 11.169 9.898 1.00 80.50 119 GLU A O 1
ATOM 1016 N N . MET A 1 120 ? -0.580 13.414 9.820 1.00 78.94 120 MET A N 1
ATOM 1017 C CA . MET A 1 120 ? -1.688 13.597 8.890 1.00 78.94 120 MET A CA 1
ATOM 1018 C C . MET A 1 120 ? -1.363 14.760 7.956 1.00 78.94 120 MET A C 1
ATOM 1020 O O . MET A 1 120 ? -1.164 15.889 8.401 1.00 78.94 120 MET A O 1
ATOM 1024 N N . GLY A 1 121 ? -1.359 14.479 6.657 1.00 79.38 121 GLY A N 1
ATOM 1025 C CA . GLY A 1 121 ? -1.072 15.448 5.606 1.00 79.38 121 GLY A CA 1
ATOM 1026 C C . GLY A 1 121 ? -2.052 15.322 4.444 1.00 79.38 121 GLY A C 1
ATOM 1027 O O . GLY A 1 121 ? -2.676 14.280 4.242 1.00 79.38 121 GLY A O 1
ATOM 1028 N N . GLY A 1 122 ? -2.214 16.405 3.686 1.00 80.75 122 GLY A N 1
ATOM 1029 C CA . GLY A 1 122 ? -2.971 16.401 2.437 1.00 80.75 122 GLY A CA 1
ATOM 1030 C C . GLY A 1 122 ? -2.022 16.374 1.246 1.00 80.75 122 GLY A C 1
ATOM 1031 O O . GLY A 1 122 ? -1.276 17.329 1.059 1.00 80.75 122 GLY A O 1
ATOM 1032 N N . GLY A 1 123 ? -2.077 15.313 0.441 1.00 82.88 123 GLY A N 1
ATOM 1033 C CA . GLY A 1 123 ? -1.311 15.191 -0.801 1.00 82.88 123 GLY A CA 1
ATOM 1034 C C . GLY A 1 123 ? -2.147 15.497 -2.046 1.00 82.88 123 GLY A C 1
ATOM 1035 O O . GLY A 1 123 ? -3.356 15.247 -2.093 1.00 82.88 123 GLY A O 1
ATOM 1036 N N . HIS A 1 124 ? -1.500 16.017 -3.086 1.00 84.31 124 HIS A N 1
ATOM 1037 C CA . HIS A 1 124 ? -2.081 16.154 -4.416 1.00 84.31 124 HIS A CA 1
ATOM 1038 C C . HIS A 1 124 ? -1.992 14.829 -5.173 1.00 84.31 124 HIS A C 1
ATOM 1040 O O . HIS A 1 124 ? -0.908 14.333 -5.457 1.00 84.31 124 HIS A O 1
ATOM 1046 N N . PHE A 1 125 ? -3.147 14.274 -5.534 1.00 87.56 125 PHE A N 1
ATOM 1047 C CA . PHE A 1 125 ? -3.239 13.031 -6.293 1.00 87.56 125 PHE A CA 1
ATOM 1048 C C . PHE A 1 125 ? -3.198 13.270 -7.804 1.00 87.56 125 PHE A C 1
ATOM 1050 O O . PHE A 1 125 ? -4.000 14.040 -8.345 1.00 87.56 125 PHE A O 1
ATOM 1057 N N . TYR A 1 126 ? -2.348 12.514 -8.494 1.00 86.50 126 TYR A N 1
ATOM 1058 C CA . TYR A 1 126 ? -2.284 12.458 -9.946 1.00 86.50 126 TYR A CA 1
ATOM 1059 C C . TYR A 1 126 ? -2.403 11.011 -10.420 1.00 86.50 126 TYR A C 1
ATOM 1061 O O . TYR A 1 126 ? -1.593 10.142 -10.101 1.00 86.50 126 TYR A O 1
ATOM 1069 N N . MET A 1 127 ? -3.410 10.751 -11.250 1.00 82.25 127 MET A N 1
ATOM 1070 C CA . MET A 1 127 ? -3.506 9.479 -11.951 1.00 82.25 127 MET A CA 1
ATOM 1071 C C . MET A 1 127 ? -2.570 9.505 -13.156 1.00 82.25 127 MET A C 1
ATOM 1073 O O . MET A 1 127 ? -2.716 10.355 -14.041 1.00 82.25 127 MET A O 1
ATOM 1077 N N . VAL A 1 128 ? -1.650 8.545 -13.232 1.00 73.56 128 VAL A N 1
ATOM 1078 C CA . VAL A 1 128 ? -0.810 8.359 -14.415 1.00 73.56 128 VAL A CA 1
ATOM 1079 C C . VAL A 1 128 ? -1.637 7.593 -15.443 1.00 73.56 128 VAL A C 1
ATOM 1081 O O . VAL A 1 128 ? -1.505 6.387 -15.634 1.00 73.56 128 VAL A O 1
ATOM 1084 N N . ALA A 1 129 ? -2.558 8.306 -16.091 1.00 57.16 129 ALA A N 1
ATOM 1085 C CA . ALA A 1 129 ? -3.192 7.804 -17.294 1.00 57.16 129 ALA A CA 1
ATOM 1086 C C . ALA A 1 129 ? -2.114 7.775 -18.379 1.00 57.16 129 ALA A C 1
ATOM 1088 O O . ALA A 1 129 ? -1.623 8.832 -18.787 1.00 57.16 129 ALA A O 1
ATOM 1089 N N . GLU A 1 130 ? -1.724 6.581 -18.831 1.00 50.41 130 GLU A N 1
ATOM 1090 C CA . GLU A 1 130 ? -0.927 6.447 -20.046 1.00 50.41 130 GLU A CA 1
ATOM 1091 C C . GLU A 1 130 ? -1.612 7.269 -21.144 1.00 50.41 130 GLU A C 1
ATOM 1093 O O . GLU A 1 130 ? -2.697 6.935 -21.628 1.00 50.41 130 GLU A O 1
ATOM 1098 N N . LYS A 1 131 ? -0.979 8.378 -21.540 1.00 34.88 131 LYS A N 1
ATOM 1099 C CA . LYS A 1 131 ? -1.228 8.960 -22.851 1.00 34.88 131 LYS A CA 1
ATOM 1100 C C . LYS A 1 131 ? -0.756 7.915 -23.852 1.00 34.88 131 LYS A C 1
ATOM 1102 O O . LYS A 1 131 ? 0.420 7.858 -24.188 1.00 34.88 131 LYS A O 1
ATOM 1107 N N . LEU A 1 132 ? -1.688 7.081 -24.301 1.00 33.72 132 LEU A N 1
ATOM 1108 C CA . LEU A 1 132 ? -1.586 6.397 -25.580 1.00 33.72 132 LEU A CA 1
ATOM 1109 C C . LEU A 1 132 ? -1.510 7.494 -26.654 1.00 33.72 132 LEU A C 1
ATOM 1111 O O . LEU A 1 132 ? -2.534 8.058 -27.045 1.00 33.72 132 LEU A O 1
ATOM 1115 N N . SER A 1 133 ? -0.292 7.854 -27.059 1.00 30.20 133 SER A N 1
ATOM 1116 C CA . SER A 1 133 ? -0.002 8.680 -28.236 1.00 30.20 133 SER A CA 1
ATOM 1117 C C . SER A 1 133 ? 0.980 7.963 -29.138 1.00 30.20 133 SER A C 1
ATOM 1119 O O . SER A 1 133 ? 2.045 7.584 -28.599 1.00 30.20 133 SER A O 1
#

Secondary structure (DSSP, 8-state):
--------PPPP----TTTT--GGG--TT-EEEETTEEEEEEEEEEEE-STT-EEEEEEEEETTEEEEEEEEESSSEEEEEE----HHHH-TTHHHHHHHHSS--SEEEETTEEEE-----PPEEEE------

Foldseek 3Di:
DDDDPPDPDDDDPPPPPPPPDDPVPDDAQDWDDDPNFIWGFHFKKWWAQDPPWIKIWTWTDTPPAIWIWIWTDDPDIDIDIGGDDDPVQFPVCQVVVCVVVVDGDQWTDHPNDIDGDPDDTDIDMDTPDPPPD